Protein AF-A0A527YPP4-F1 (afdb_monomer_lite)

Structure (mmCIF, N/CA/C/O backbone):
data_AF-A0A527YPP4-F1
#
_entry.id   AF-A0A527YPP4-F1
#
loop_
_atom_site.group_PDB
_atom_site.id
_atom_site.type_symbol
_atom_site.label_atom_id
_atom_site.label_alt_id
_atom_site.label_comp_id
_atom_site.label_asym_id
_atom_site.label_entity_id
_atom_site.label_seq_id
_atom_site.pdbx_PDB_ins_code
_atom_site.Cartn_x
_atom_site.Cartn_y
_atom_site.Cartn_z
_atom_site.occupancy
_atom_site.B_iso_or_equiv
_atom_site.auth_seq_id
_atom_site.auth_comp_id
_atom_site.auth_asym_id
_atom_site.auth_atom_id
_atom_site.pdbx_PDB_model_num
ATOM 1 N N . PRO A 1 1 ? -3.335 1.085 -15.264 1.00 78.38 1 PRO A N 1
ATOM 2 C CA . PRO A 1 1 ? -3.940 0.997 -13.912 1.00 78.38 1 PRO A CA 1
ATOM 3 C C . PRO A 1 1 ? -4.031 2.415 -13.321 1.00 78.38 1 PRO A C 1
ATOM 5 O O . PRO A 1 1 ? -3.207 3.246 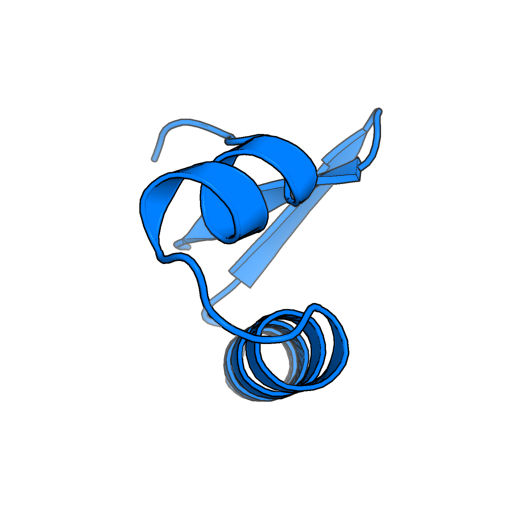-13.689 1.00 78.38 1 PRO A O 1
ATOM 8 N N . THR A 1 2 ? -5.039 2.725 -12.499 1.00 95.06 2 THR A N 1
ATOM 9 C CA . THR A 1 2 ? -5.236 4.087 -11.955 1.00 95.06 2 THR A CA 1
ATOM 10 C C . THR A 1 2 ? -4.571 4.201 -10.580 1.00 95.06 2 THR A C 1
AT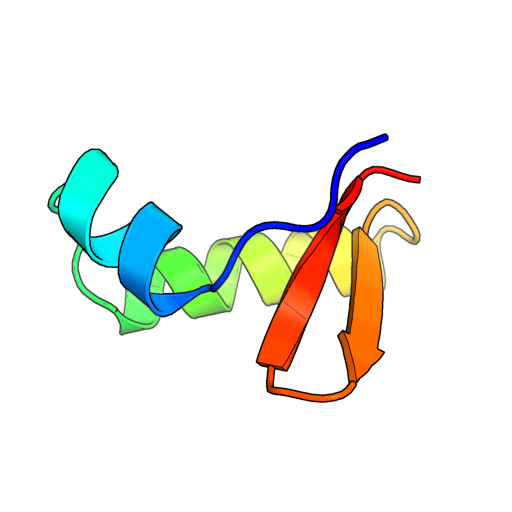OM 12 O O . THR A 1 2 ? -4.905 3.389 -9.718 1.00 95.06 2 THR A O 1
ATOM 15 N N . PRO A 1 3 ? -3.652 5.158 -10.346 1.00 97.50 3 PRO A N 1
ATOM 16 C CA . PRO A 1 3 ? -3.063 5.376 -9.025 1.00 97.50 3 PRO A CA 1
ATOM 17 C C . PRO A 1 3 ? -4.113 5.765 -7.979 1.00 97.50 3 PRO A C 1
ATOM 19 O O . PRO A 1 3 ? -4.961 6.616 -8.242 1.00 97.50 3 PRO A O 1
ATOM 22 N N . VAL A 1 4 ? -4.031 5.163 -6.792 1.00 98.25 4 VAL A N 1
ATOM 23 C CA . VAL A 1 4 ? -4.930 5.406 -5.653 1.00 98.25 4 VAL A CA 1
ATOM 24 C C . VAL A 1 4 ? -4.105 5.760 -4.419 1.00 98.25 4 VAL A C 1
ATOM 26 O O . VAL A 1 4 ? -3.053 5.161 -4.178 1.00 98.25 4 VAL A O 1
ATOM 29 N N . ALA A 1 5 ? -4.576 6.722 -3.627 1.00 98.31 5 ALA A N 1
ATOM 30 C CA . ALA A 1 5 ? -3.935 7.084 -2.368 1.00 98.31 5 ALA A CA 1
ATOM 31 C C . ALA A 1 5 ? -4.039 5.939 -1.355 1.00 98.31 5 ALA A C 1
ATOM 33 O O . ALA A 1 5 ? -5.109 5.358 -1.168 1.00 98.31 5 ALA A O 1
ATOM 34 N N . VAL A 1 6 ? -2.950 5.641 -0.641 1.00 98.31 6 VAL A N 1
ATOM 35 C CA . VAL A 1 6 ? -2.962 4.584 0.387 1.00 98.31 6 VAL A CA 1
ATOM 36 C C . VAL A 1 6 ? -4.006 4.869 1.474 1.00 98.31 6 VAL A C 1
ATOM 38 O O . VAL A 1 6 ? -4.704 3.953 1.905 1.00 98.31 6 VAL A O 1
ATOM 41 N N . ASP A 1 7 ? -4.202 6.136 1.841 1.00 98.25 7 ASP A N 1
ATOM 42 C CA . ASP A 1 7 ? -5.241 6.550 2.792 1.00 98.25 7 ASP A CA 1
ATOM 43 C C . ASP A 1 7 ? -6.657 6.222 2.299 1.00 98.25 7 ASP A C 1
ATOM 45 O O . ASP A 1 7 ? -7.535 5.867 3.089 1.00 98.25 7 ASP A O 1
ATOM 49 N N . GLU A 1 8 ? -6.896 6.288 0.987 1.00 98.25 8 GLU A N 1
ATOM 50 C CA . GLU A 1 8 ? -8.175 5.896 0.403 1.00 98.25 8 GLU A CA 1
ATOM 51 C C . GLU A 1 8 ? -8.385 4.382 0.471 1.00 98.25 8 GLU A C 1
ATOM 53 O O . GLU A 1 8 ? -9.488 3.939 0.791 1.00 98.25 8 GLU A O 1
ATOM 58 N N . ILE A 1 9 ? -7.327 3.592 0.274 1.00 98.25 9 ILE A N 1
ATOM 59 C CA . ILE A 1 9 ? -7.363 2.133 0.442 1.00 98.25 9 ILE A CA 1
ATOM 60 C C . ILE A 1 9 ? -7.675 1.773 1.901 1.00 98.25 9 ILE A C 1
ATOM 62 O O . ILE A 1 9 ? -8.543 0.936 2.160 1.00 98.25 9 ILE A O 1
ATOM 66 N N . ILE A 1 10 ? -7.022 2.431 2.863 1.00 98.62 10 ILE A N 1
ATOM 67 C CA . ILE A 1 10 ? -7.279 2.241 4.299 1.00 98.62 10 ILE A CA 1
ATOM 68 C C . ILE A 1 10 ? -8.740 2.573 4.621 1.00 98.62 10 ILE A C 1
ATOM 70 O O . ILE A 1 10 ? -9.448 1.757 5.211 1.00 98.62 10 ILE A O 1
ATOM 74 N N . ARG A 1 11 ? -9.225 3.738 4.179 1.00 98.44 11 ARG A N 1
ATOM 75 C CA . ARG A 1 11 ? -10.604 4.181 4.417 1.00 98.44 11 ARG A CA 1
ATOM 76 C C . ARG A 1 11 ? -11.639 3.251 3.782 1.00 98.44 11 ARG A C 1
ATOM 78 O O . ARG A 1 11 ? -12.671 2.998 4.393 1.00 98.44 11 ARG A O 1
ATOM 85 N N . HIS A 1 12 ? -11.387 2.767 2.568 1.00 98.50 12 HIS A N 1
ATOM 86 C CA . HIS A 1 12 ? -12.314 1.900 1.841 1.00 98.50 12 HIS A CA 1
ATOM 87 C C . HIS A 1 12 ? -12.389 0.491 2.437 1.00 98.50 12 HIS A C 1
ATOM 89 O O . HIS A 1 12 ? -13.470 -0.084 2.527 1.00 98.50 12 HIS A O 1
ATOM 95 N N . THR A 1 13 ? -11.249 -0.064 2.850 1.00 98.25 13 THR A N 1
ATOM 96 C CA . THR A 1 13 ? -11.177 -1.430 3.390 1.00 98.25 13 THR A CA 1
ATOM 97 C C . THR A 1 13 ? -11.534 -1.509 4.872 1.00 98.25 13 THR A C 1
ATOM 99 O O . THR A 1 13 ? -11.937 -2.570 5.341 1.00 98.25 13 THR A O 1
ATOM 102 N N . GLY A 1 14 ? -11.364 -0.416 5.625 1.00 98.38 14 GLY A N 1
ATOM 103 C CA . GLY A 1 14 ? -11.540 -0.396 7.079 1.00 98.38 14 GLY A CA 1
ATOM 104 C C . GLY A 1 14 ? -10.511 -1.239 7.842 1.00 98.38 14 GL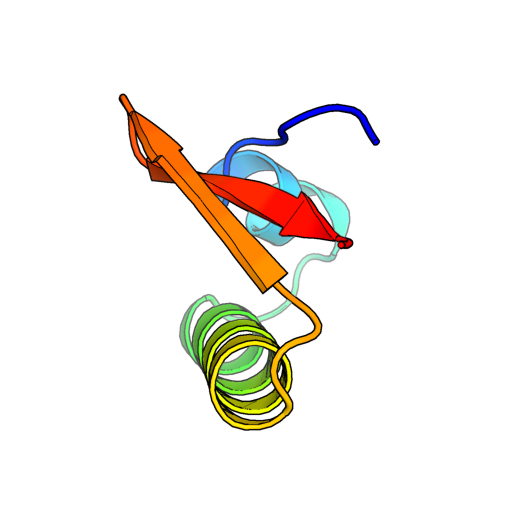Y A C 1
ATOM 105 O O . GLY A 1 14 ? -10.661 -1.441 9.046 1.00 98.38 14 GLY A O 1
ATOM 106 N N . LEU A 1 15 ? -9.478 -1.745 7.162 1.00 98.62 15 LEU A N 1
ATOM 107 C CA . LEU A 1 15 ? -8.407 -2.514 7.785 1.00 98.62 15 LEU A CA 1
ATOM 108 C C . LEU A 1 15 ? -7.481 -1.599 8.582 1.00 98.62 15 LEU A C 1
ATOM 110 O O . LEU A 1 15 ? -7.333 -0.409 8.294 1.00 98.62 15 LEU A O 1
ATOM 114 N N . HIS A 1 16 ? -6.799 -2.179 9.568 1.00 98.50 16 HIS A N 1
ATOM 115 C CA . HIS A 1 16 ? -5.782 -1.441 10.301 1.00 98.50 16 HIS A CA 1
ATOM 116 C C . HIS A 1 16 ? -4.667 -0.996 9.331 1.00 98.50 16 HIS A C 1
ATOM 118 O O . HIS A 1 16 ? -4.213 -1.825 8.535 1.00 98.50 16 HIS A O 1
ATOM 124 N N . PRO A 1 17 ? -4.155 0.252 9.408 1.00 98.44 17 PRO A N 1
ATOM 125 C CA . PRO A 1 17 ? -3.130 0.749 8.486 1.00 98.44 17 PRO A CA 1
ATOM 126 C C . PRO A 1 17 ? -1.934 -0.196 8.326 1.00 98.44 17 PRO A C 1
ATOM 128 O O . PRO A 1 17 ? -1.486 -0.447 7.212 1.00 98.44 17 PRO A O 1
ATOM 131 N N . ALA A 1 18 ? -1.465 -0.800 9.423 1.00 98.44 18 ALA A N 1
ATOM 132 C CA . ALA A 1 18 ? -0.363 -1.766 9.382 1.00 98.44 18 ALA A CA 1
ATOM 133 C C . ALA A 1 18 ? -0.649 -2.991 8.488 1.00 98.44 18 ALA A C 1
ATOM 135 O O . ALA A 1 18 ? 0.263 -3.478 7.829 1.00 98.44 18 ALA A O 1
ATOM 136 N N . GLN A 1 19 ? -1.898 -3.470 8.430 1.00 98.62 19 GLN A N 1
ATOM 137 C CA . GLN A 1 19 ? -2.279 -4.585 7.555 1.00 98.62 19 GLN A CA 1
ATOM 138 C C . GLN A 1 19 ? -2.248 -4.161 6.084 1.00 98.62 19 GLN A C 1
ATOM 140 O O . GLN A 1 19 ? -1.727 -4.893 5.249 1.00 98.62 19 GLN A O 1
ATOM 145 N N . VAL A 1 20 ? -2.743 -2.959 5.771 1.00 98.62 20 VAL A N 1
ATOM 146 C CA . VAL A 1 20 ? -2.701 -2.416 4.404 1.00 98.62 20 VAL A CA 1
ATOM 147 C C . VAL A 1 20 ? -1.256 -2.239 3.947 1.00 98.62 20 VAL A C 1
ATOM 149 O O . VAL A 1 20 ? -0.895 -2.701 2.868 1.00 98.62 20 VAL A O 1
ATOM 152 N N . PHE A 1 21 ? -0.402 -1.643 4.781 1.00 98.44 21 PHE A N 1
ATOM 153 C CA . PHE A 1 21 ? 1.015 -1.487 4.454 1.00 98.44 21 PHE A CA 1
ATOM 154 C C . PHE A 1 21 ? 1.735 -2.827 4.280 1.00 98.44 21 PHE A C 1
ATOM 156 O O . PHE A 1 21 ? 2.588 -2.927 3.403 1.00 98.44 21 PHE A O 1
ATOM 163 N N . MET A 1 22 ? 1.381 -3.854 5.059 1.00 98.62 22 MET A N 1
ATOM 164 C CA . MET A 1 22 ? 1.945 -5.197 4.907 1.00 98.62 22 MET A CA 1
ATOM 165 C C . MET A 1 22 ? 1.582 -5.812 3.551 1.00 98.62 22 MET A C 1
ATOM 167 O O . MET A 1 22 ? 2.474 -6.248 2.833 1.00 98.62 22 MET A O 1
ATOM 171 N N . VAL A 1 23 ? 0.310 -5.748 3.143 1.00 98.44 23 VAL A N 1
ATOM 172 C CA . VAL A 1 23 ? -0.125 -6.238 1.821 1.00 98.44 23 VAL A CA 1
ATOM 173 C C . VAL A 1 23 ? 0.543 -5.457 0.687 1.00 98.44 23 VAL A C 1
ATOM 175 O O . VAL A 1 23 ? 1.001 -6.045 -0.291 1.00 98.44 23 VAL A O 1
ATOM 178 N N . LEU A 1 24 ? 0.634 -4.129 0.806 1.00 98.38 24 LEU A N 1
ATOM 179 C CA . LEU A 1 24 ? 1.317 -3.306 -0.194 1.00 98.38 24 LEU A CA 1
ATOM 180 C C . LEU A 1 24 ? 2.806 -3.656 -0.291 1.00 98.38 24 LEU A C 1
ATOM 182 O O . LEU A 1 24 ? 3.333 -3.725 -1.395 1.00 98.38 24 LEU A O 1
ATOM 186 N N . LEU A 1 25 ? 3.477 -3.918 0.833 1.00 98.44 25 LEU A N 1
ATOM 187 C CA . LEU A 1 25 ? 4.864 -4.382 0.845 1.00 98.44 25 LEU A CA 1
ATOM 188 C C . LEU A 1 25 ? 5.016 -5.744 0.151 1.00 98.44 25 LEU A C 1
ATOM 190 O O . LEU A 1 25 ? 5.935 -5.916 -0.642 1.00 98.44 25 LEU A O 1
ATOM 194 N N . GLU A 1 26 ? 4.121 -6.698 0.407 1.00 98.75 26 GLU A N 1
ATOM 195 C CA . GLU A 1 26 ? 4.142 -8.009 -0.255 1.00 98.75 26 GLU A CA 1
ATOM 196 C C . GLU A 1 26 ? 3.962 -7.888 -1.774 1.00 98.75 26 GLU A C 1
ATOM 198 O O . GLU A 1 26 ? 4.676 -8.538 -2.539 1.00 98.75 26 GLU A O 1
ATOM 203 N N . LEU A 1 27 ? 3.044 -7.027 -2.226 1.00 98.56 27 LEU A N 1
ATOM 204 C CA . LEU A 1 27 ? 2.834 -6.758 -3.651 1.00 98.56 27 LEU A CA 1
ATOM 205 C C . LEU A 1 27 ? 4.048 -6.080 -4.299 1.00 98.56 27 LEU A C 1
ATOM 207 O O . LEU A 1 27 ? 4.399 -6.426 -5.425 1.00 98.56 27 LEU A O 1
ATOM 211 N N . ASP A 1 28 ? 4.690 -5.148 -3.596 1.00 98.25 28 ASP A N 1
ATOM 212 C CA . ASP A 1 28 ? 5.907 -4.453 -4.037 1.00 98.25 28 ASP A CA 1
ATOM 213 C C . ASP A 1 28 ? 7.068 -5.444 -4.207 1.00 98.25 28 ASP A C 1
ATOM 215 O O . ASP A 1 28 ? 7.679 -5.526 -5.271 1.00 98.25 28 ASP A O 1
ATOM 219 N N . LEU A 1 29 ? 7.290 -6.306 -3.208 1.00 98.38 29 LEU A N 1
ATOM 220 C CA . LEU A 1 29 ? 8.299 -7.369 -3.270 1.00 98.38 29 LEU A CA 1
ATOM 221 C C . LEU A 1 29 ? 8.014 -8.398 -4.372 1.00 98.38 29 LEU A C 1
ATOM 223 O O . LEU A 1 29 ? 8.946 -8.948 -4.956 1.00 98.38 29 LEU A O 1
ATOM 227 N N . ALA A 1 30 ? 6.740 -8.647 -4.679 1.00 98.62 30 ALA A N 1
ATOM 228 C CA . ALA A 1 30 ? 6.332 -9.508 -5.785 1.00 98.62 30 ALA A CA 1
ATOM 229 C C . ALA A 1 30 ? 6.436 -8.829 -7.166 1.00 98.62 30 ALA A C 1
ATOM 231 O O . ALA A 1 30 ? 6.124 -9.469 -8.170 1.00 98.62 30 ALA A O 1
ATOM 232 N N . GLY A 1 31 ? 6.824 -7.549 -7.239 1.00 98.19 31 GLY A N 1
ATOM 233 C CA . GLY A 1 31 ? 6.881 -6.786 -8.488 1.00 98.19 31 GLY A CA 1
ATOM 234 C C . GLY A 1 31 ? 5.502 -6.525 -9.101 1.00 98.19 31 GLY A C 1
ATOM 235 O O . GLY A 1 31 ? 5.372 -6.446 -10.318 1.00 98.19 31 GLY A O 1
ATOM 236 N N . ARG A 1 32 ? 4.456 -6.456 -8.268 1.00 98.56 32 ARG A N 1
ATOM 237 C CA . ARG A 1 32 ? 3.051 -6.272 -8.674 1.00 98.56 32 ARG A CA 1
ATOM 238 C C . ARG A 1 32 ? 2.489 -4.906 -8.285 1.00 98.56 32 ARG A C 1
ATOM 240 O O . ARG A 1 32 ? 1.298 -4.669 -8.485 1.00 98.56 32 ARG A O 1
ATOM 247 N N . LEU A 1 33 ? 3.316 -4.037 -7.708 1.00 98.44 33 LEU A N 1
ATOM 248 C CA . LEU A 1 33 ? 2.944 -2.704 -7.254 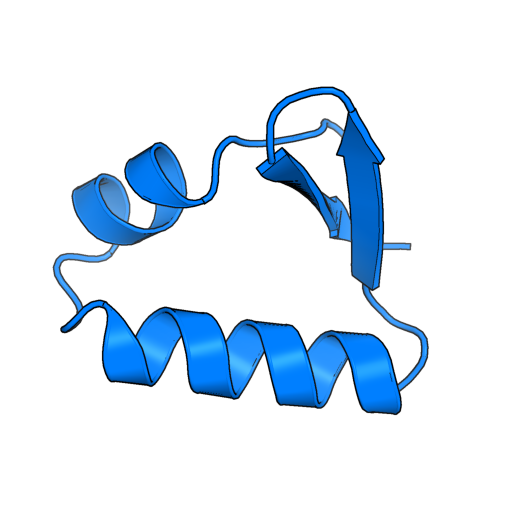1.00 98.44 33 LEU A CA 1
ATOM 249 C C . LEU A 1 33 ? 3.863 -1.654 -7.887 1.00 98.44 33 LEU A C 1
ATOM 251 O O . LEU A 1 33 ? 5.079 -1.811 -7.879 1.00 98.44 33 LEU A O 1
ATOM 255 N N . GLU A 1 34 ? 3.285 -0.559 -8.366 1.00 98.44 34 GLU A N 1
ATOM 256 C CA . GLU A 1 34 ? 4.009 0.657 -8.731 1.00 98.44 34 GLU A CA 1
ATOM 257 C C . GLU A 1 34 ? 3.723 1.760 -7.714 1.00 98.44 34 GLU A C 1
ATOM 259 O O . GLU A 1 34 ? 2.577 1.979 -7.303 1.00 98.44 34 GLU A O 1
ATOM 264 N N . ARG A 1 35 ? 4.777 2.480 -7.319 1.00 97.56 35 ARG A N 1
ATOM 265 C CA . ARG A 1 35 ? 4.692 3.640 -6.427 1.00 97.56 35 ARG A CA 1
ATOM 266 C C . ARG A 1 35 ? 4.752 4.921 -7.240 1.00 97.56 35 ARG A C 1
ATOM 268 O O . ARG A 1 35 ? 5.633 5.101 -8.076 1.00 97.56 35 ARG A O 1
ATOM 275 N N . HIS A 1 36 ? 3.845 5.834 -6.929 1.00 97.25 36 HIS A N 1
ATOM 276 C CA . HIS A 1 36 ? 3.709 7.119 -7.602 1.00 97.25 36 HIS A CA 1
ATOM 277 C C . HIS A 1 36 ? 4.022 8.262 -6.633 1.00 97.25 36 HIS A C 1
ATOM 279 O O . HIS A 1 36 ? 4.007 8.100 -5.408 1.00 97.25 36 HIS A O 1
ATOM 285 N N . ALA A 1 37 ? 4.282 9.453 -7.177 1.00 94.38 37 ALA A N 1
ATOM 286 C CA . ALA A 1 37 ? 4.435 10.658 -6.367 1.00 94.38 37 ALA A CA 1
ATOM 287 C C . ALA A 1 37 ? 3.179 10.922 -5.511 1.00 94.38 37 ALA A C 1
ATOM 289 O O . ALA A 1 37 ? 2.060 10.575 -5.893 1.00 94.38 37 ALA A O 1
ATOM 290 N N . GLY A 1 38 ? 3.370 11.539 -4.343 1.00 93.25 38 GLY A N 1
ATOM 291 C CA . GLY A 1 38 ? 2.272 11.851 -3.421 1.00 93.25 38 GLY A CA 1
ATOM 292 C C . GLY A 1 38 ? 1.750 10.660 -2.609 1.00 93.25 38 GLY A C 1
ATOM 293 O O . GLY A 1 38 ? 0.696 10.775 -1.999 1.00 93.25 38 GLY A O 1
ATOM 294 N N . GLY A 1 39 ? 2.468 9.530 -2.584 1.00 94.25 39 GLY A N 1
ATOM 295 C CA . GLY A 1 39 ? 2.081 8.360 -1.785 1.00 94.25 39 GLY A CA 1
ATOM 296 C C . GLY A 1 39 ? 0.971 7.512 -2.411 1.00 94.25 39 GLY A C 1
ATOM 297 O O . GLY A 1 39 ? 0.338 6.723 -1.713 1.00 94.25 39 GLY A O 1
ATOM 298 N N . ASN A 1 40 ? 0.735 7.663 -3.715 1.00 98.12 40 ASN A N 1
ATOM 299 C CA . ASN A 1 40 ? -0.220 6.845 -4.454 1.00 98.12 40 ASN A CA 1
ATOM 300 C C . ASN A 1 40 ? 0.418 5.524 -4.905 1.00 98.12 40 ASN A C 1
ATOM 302 O O . ASN A 1 40 ? 1.625 5.446 -5.148 1.00 98.12 40 ASN A O 1
ATOM 306 N N . VAL A 1 41 ? -0.409 4.495 -5.064 1.00 98.44 41 VAL A N 1
ATOM 307 C CA . VAL A 1 41 ? -0.001 3.174 -5.552 1.00 98.44 41 VAL A CA 1
ATOM 308 C C . VAL A 1 41 ? -0.928 2.695 -6.662 1.00 98.44 41 VAL A C 1
ATOM 310 O O . VAL A 1 41 ? -2.113 3.029 -6.683 1.00 98.44 41 VAL A O 1
ATOM 313 N N . SER A 1 42 ? -0.404 1.895 -7.581 1.00 98.38 42 SER A N 1
ATOM 314 C CA . SER A 1 42 ? -1.214 1.146 -8.539 1.00 98.38 42 SER A CA 1
ATOM 315 C C . SER A 1 42 ? -0.680 -0.269 -8.684 1.00 98.38 42 SER A C 1
ATOM 317 O O . SER A 1 42 ? 0.465 -0.547 -8.342 1.00 98.38 42 SER A O 1
ATOM 319 N N . LEU A 1 43 ? -1.506 -1.173 -9.202 1.00 97.88 43 LEU A N 1
ATOM 320 C CA . LEU A 1 43 ? -0.989 -2.448 -9.692 1.00 97.88 43 LEU A CA 1
ATOM 321 C C . LEU A 1 43 ? -0.153 -2.211 -10.957 1.00 97.88 43 LEU A C 1
ATOM 323 O O . LEU A 1 43 ? -0.390 -1.214 -11.645 1.00 97.88 43 LEU A O 1
ATOM 327 N N . VAL A 1 44 ? 0.797 -3.113 -11.219 1.00 94.94 44 VAL A N 1
ATOM 328 C CA . VAL A 1 44 ? 1.503 -3.236 -12.511 1.00 94.94 44 VAL A CA 1
ATOM 329 C C . VAL A 1 44 ? 0.541 -3.783 -13.563 1.00 94.94 44 VAL A C 1
ATOM 331 O O . VAL A 1 44 ? -0.159 -4.776 -13.249 1.00 94.94 44 VAL A O 1
#

pLDDT: mean 97.43, std 3.19, range [78.38, 98.75]

Foldseek 3Di:
DDWDALVVVCVVVVDDSVVSVVVQVVCVVVVQWDADPPRTIDGD

Sequence (44 aa):
PTPVAVDEIIRHTGLHPAQVFMVLLELDLAGRLERHAGGNVSLV

Secondary structure (DSSP, 8-state):
---EEHHHHHHHH---HHHHHHHHHHHHHTT-EEE-GGGEEEE-

Radius of gyration: 9.81 Å; chains: 1; bounding box: 21×21×24 Å

=== Feature glossary ===
The record interleaves many kinds of information about one protein. Here is each kind framed as the question it answers.

Q: What are the backbone torsion angles?
A: φ (phi) and ψ (psi) are the two rotatable backbone dihedrals per residue: φ is the C(i-1)–N–Cα–C torsion, ψ is the N–Cα–C–N(i+1) torsion, both in degrees on (−180°, 180°]. 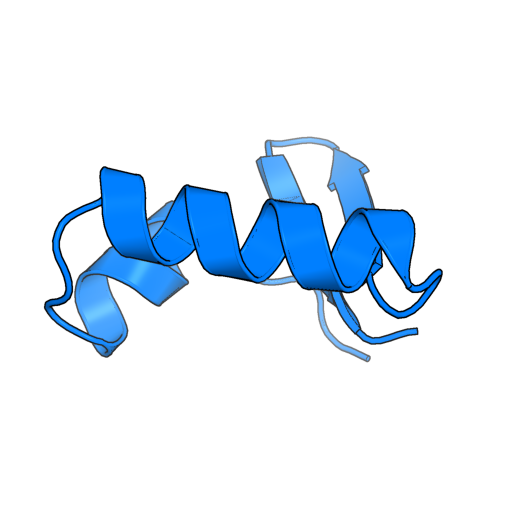α-helical residues cluster near (−60°, −45°); β-strand residues near (−120°, +130°). A Ramachandran plot is simply a scatter of (φ, ψ) for every residue.

Q: What is the amino-acid chain?
A: This is the polypeptide sequence — one letter per residue, N-terminus first. Length ranges from a few dozen residues for small domains to over a thousand for large multi-domain proteins.

Q: How mobile is each atom in the crystal?
A: For experimental (PDB) structures, the B-factor (temperature factor) quantifies the positional spread of each atom in the crystal — a combination of thermal vibration and static disorder — in units of Å². High B-factors mark flexible loops or poorly resolved regions; low B-factors mark the rigid, well-ordered core.

Q: Are the domains correctly placed relative to each other?
A: Predicted Aligned Error (PAE) is an AlphaFold confidence matrix: entry (i, j) is the expected error in the position of residue j, in ångströms, when the prediction is superimposed on the true structure at residue i. Low PAE within a block of residues means that block is internally rigid and well-predicted; high PAE between two blocks means their relative placement is uncertain even if each block individually is confident.

Q: How confident is the AlphaFold model at each residue?
A: pLDDT is the predicted lDDT-Cα score: AlphaFold's confidence that the local environment of each residue (all inter-atomic distances within 15 Å) is correctly placed. It is a per-residue number between 0 and 100, with higher meaning more reliable.

Q: What family and function is it annotated with?
A: Functional annotations link the protein to curated databases. InterPro entries identify conserved domains and families by matching the sequence against member-database signatures (Pfam, PROSITE, CDD, …). Gene Ontology (GO) terms describe molecular function, biological process, and cellular component in a controlled vocabulary. CATH places the structure in a hierarchical fold classification (Class/Architecture/Topology/Homologous-superfamily). The organism is the source species.

Q: How big and how compact is the whole molecule?
A: Three whole-structure scalars: the radius of gyration (RMS distance of Cα from centroid, in Å), the count of Cα–Cα contacts (pairs closer than 8 Å and separated by more than four residues in sequence — i.e. tertiary, not local, contacts), and the bounding-box dimensions. Together they distinguish compact globular folds from extended fibres or disordered chains.

Q: What known structures does this most resemble?
A: The Foldseek neighbor list gives the closest experimentally determined structures in the PDB, ranked by structural alignment. TM-score near 1 means near-identical fold; near 0.3 means only rough topology match. This is how one finds what a novel AlphaFold prediction most resembles in the solved-structure universe.

Q: Which residues are buried vs exposed?
A: SASA measures how much of the protein is reachable by solvent. It is computed by rolling a water-sized probe over the atomic surface and summing the exposed area (Å²). Per-residue SASA distinguishes core (buried, low SASA) from surface (exposed, high SASA) residues; total SASA is a whole-molecule size measure.

Q: Which residues are in helices, strands, or loops?
A: Eight-state secondary structure (DSSP): H is the canonical α-helix, G the tighter 3₁₀-helix, I the wider π-helix; E/B are β-structure, T and S are turns and bends, and '-' is everything else. DSSP derives these from the pattern of main-chain N–H···O=C hydrogen bonds, not from the sequence.

Q: Where is each backbone atom in 3D?
A: Structure coordinates are given as an mmCIF _atom_site loop: one row per atom with element, residue name, chain id, sequence number, and x/y/z position in Å. Only the four main-chain atoms per residue are included here; side chains are omitted to keep the record compact.

Q: What if only a Cα trace is available?
A: Three-state secondary structure (P-SEA) collapses the eight DSSP classes into helix (a), strand (b), and coil (c). P-SEA assigns these from Cα geometry alone — distances and angles — without requiring backbone oxygens, so it works on any Cα trace.

Q: What do the rendered images show?
A: The six renders are orthographic views along the three Cartesian axes in both directions. Representation (cartoon, sticks, or surface) and color scheme (sequence-rainbow or by-chain) vary across proteins so the training set covers all the common visualization conventions.

Q: What does the local fold look like, residue by residue?
A: Foldseek's 3Di representation compresses backbone geometry into a per-residue letter drawn from a learned twenty-state alphabet. It captures the tertiary interaction pattern around each residue — which residues are packed against it in space, regardless of where they are in sequence.

Q: What do the diagnostic plots show?
A: The contact map is a binary N×N matrix image: pixel (i, j) is dark where Cα_i and Cα_j are within 8 Å and |i−j|>4. Because the |i−j|>4 filter removes local helical contacts, off-diagonal stripes parallel to the main diagonal indicate parallel β-sheets; stripes perpendicular to it indicate antiparall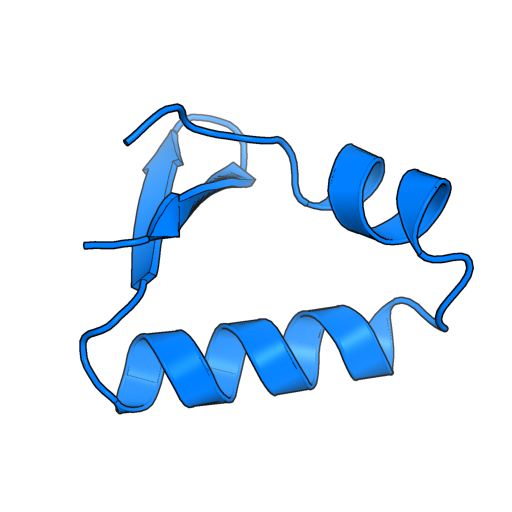el β-sheets. The Ramachandran plot scatters every residue's (φ, ψ) pair against the sterically allowed regions. The PAE heatmap renders the predicted-aligned-error matrix.